Protein AF-X1NJ96-F1 (afdb_monomer_lite)

Organism: NCBI:txid412755

Structure (mmCIF, N/CA/C/O backbone):
data_AF-X1NJ96-F1
#
_entry.id   AF-X1NJ96-F1
#
loop_
_atom_site.group_PDB
_atom_site.id
_atom_site.type_symbol
_atom_site.label_atom_id
_atom_site.label_alt_id
_atom_site.label_comp_id
_atom_site.label_asym_id
_atom_site.label_entity_id
_atom_site.label_seq_id
_atom_site.pdbx_PDB_ins_code
_atom_site.Cartn_x
_atom_site.Cartn_y
_atom_site.Cartn_z
_atom_site.occupancy
_atom_site.B_iso_or_equiv
_atom_site.auth_seq_id
_atom_site.auth_comp_id
_atom_site.auth_asym_id
_atom_site.auth_atom_id
_atom_site.pdbx_PDB_model_num
ATOM 1 N N . VAL A 1 1 ? -12.230 6.210 7.626 1.00 79.31 1 VAL A N 1
ATOM 2 C CA . VAL A 1 1 ? 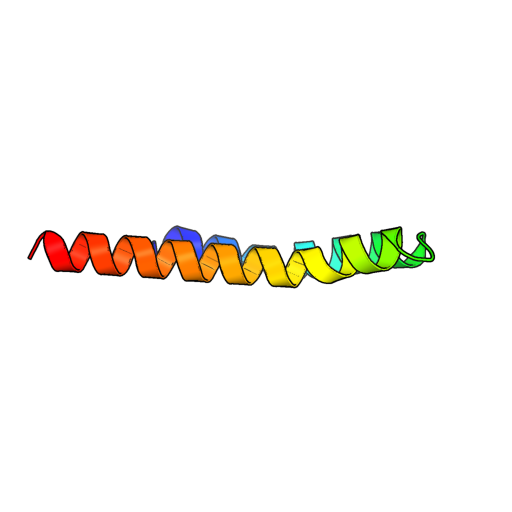-10.888 5.585 7.704 1.00 79.31 1 VAL A CA 1
ATOM 3 C C . VAL A 1 1 ? -10.847 4.188 7.088 1.00 79.31 1 VAL A C 1
ATOM 5 O O . VAL A 1 1 ? -9.998 3.961 6.248 1.00 79.31 1 VAL A O 1
ATOM 8 N N . VAL A 1 2 ? -11.778 3.280 7.420 1.00 82.50 2 VAL A N 1
ATOM 9 C CA . VAL A 1 2 ? -11.745 1.875 6.959 1.00 82.50 2 VAL A CA 1
ATOM 10 C C . VAL A 1 2 ? -11.819 1.753 5.436 1.00 82.50 2 VAL A C 1
ATOM 12 O O . VAL A 1 2 ? -10.977 1.095 4.844 1.00 82.50 2 VAL A O 1
ATOM 15 N N . VAL A 1 3 ? -12.751 2.457 4.787 1.00 87.19 3 VAL A N 1
ATOM 16 C CA . VAL A 1 3 ? -12.837 2.491 3.313 1.00 87.19 3 VAL A CA 1
ATOM 17 C C . VAL A 1 3 ? -11.548 3.038 2.692 1.00 87.19 3 VAL A C 1
ATOM 19 O O . VAL A 1 3 ? -11.062 2.497 1.709 1.00 87.19 3 VAL A O 1
AT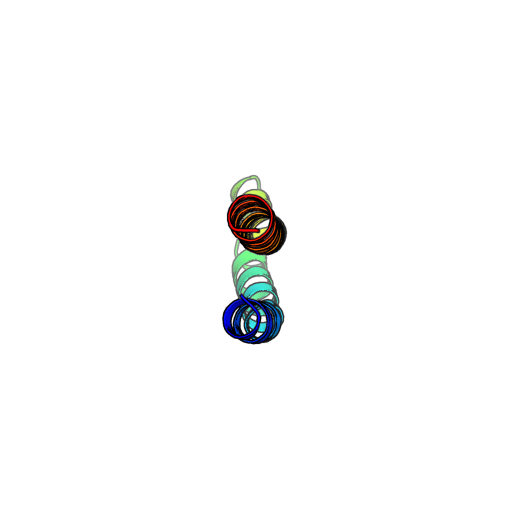OM 22 N N . LEU A 1 4 ? -10.956 4.070 3.300 1.00 87.19 4 LEU A N 1
ATOM 23 C CA . LEU A 1 4 ? -9.716 4.691 2.828 1.00 87.19 4 LEU A CA 1
ATOM 24 C C . LEU A 1 4 ? -8.521 3.738 2.977 1.00 87.19 4 LEU A C 1
ATOM 26 O O . LEU A 1 4 ? -7.676 3.689 2.093 1.00 87.19 4 LEU A O 1
ATOM 30 N N . LEU A 1 5 ? -8.491 2.929 4.040 1.00 88.31 5 LEU A N 1
ATOM 31 C CA . LEU A 1 5 ? -7.502 1.869 4.214 1.00 88.31 5 LEU A CA 1
ATOM 32 C C . LEU A 1 5 ? -7.681 0.750 3.192 1.00 88.31 5 LEU A C 1
ATOM 34 O O . LEU A 1 5 ? -6.698 0.366 2.583 1.00 88.31 5 LEU A O 1
ATOM 38 N N . ILE A 1 6 ? -8.905 0.261 2.975 1.00 90.69 6 ILE A N 1
ATOM 39 C CA . ILE A 1 6 ? -9.181 -0.816 2.009 1.00 90.69 6 ILE A CA 1
ATOM 40 C C . ILE A 1 6 ? -8.800 -0.380 0.593 1.00 90.69 6 ILE A C 1
ATOM 42 O O . ILE A 1 6 ? -8.102 -1.100 -0.112 1.00 90.69 6 ILE A O 1
ATOM 46 N N . VAL A 1 7 ? -9.235 0.811 0.180 1.00 92.81 7 VAL A N 1
ATOM 47 C CA . VAL A 1 7 ? -8.896 1.351 -1.141 1.00 92.81 7 VAL A CA 1
ATOM 48 C C . VAL A 1 7 ? -7.397 1.647 -1.222 1.00 92.81 7 VAL A C 1
ATOM 50 O O . VAL A 1 7 ? -6.761 1.296 -2.208 1.00 92.81 7 VAL A O 1
ATOM 53 N N . GLY A 1 8 ? -6.809 2.234 -0.177 1.00 88.31 8 GLY A N 1
ATOM 54 C CA . GLY A 1 8 ? -5.386 2.561 -0.145 1.00 88.31 8 GLY A CA 1
ATOM 55 C C . GLY A 1 8 ? -4.478 1.331 -0.227 1.00 88.31 8 GLY A C 1
ATOM 56 O O . GLY A 1 8 ? -3.510 1.321 -0.982 1.00 88.31 8 GLY A O 1
ATOM 57 N N . THR A 1 9 ? -4.807 0.252 0.485 1.00 90.19 9 THR A N 1
ATOM 58 C CA . THR A 1 9 ? -4.043 -1.001 0.407 1.00 90.19 9 THR A CA 1
ATOM 59 C C . THR A 1 9 ? -4.290 -1.749 -0.900 1.00 90.19 9 THR A C 1
ATOM 61 O O . THR A 1 9 ? -3.361 -2.367 -1.412 1.00 90.19 9 THR A O 1
ATOM 64 N N . ALA A 1 10 ? -5.490 -1.657 -1.483 1.00 92.25 10 ALA A N 1
ATOM 65 C CA . ALA A 1 10 ? -5.791 -2.248 -2.787 1.00 92.25 10 ALA A CA 1
ATOM 66 C C . ALA A 1 10 ? -5.041 -1.566 -3.945 1.00 92.25 10 ALA A C 1
ATOM 68 O O . ALA A 1 10 ? -4.710 -2.219 -4.931 1.00 92.25 10 ALA A O 1
ATOM 69 N N . VAL A 1 11 ? -4.752 -0.266 -3.827 1.00 93.31 11 VAL A N 1
ATOM 70 C CA . VAL A 1 11 ? -4.011 0.504 -4.843 1.00 93.31 11 VAL A CA 1
ATOM 71 C C . VAL A 1 11 ? -2.490 0.354 -4.691 1.00 93.31 11 VAL A C 1
ATOM 73 O O . VAL A 1 11 ? -1.756 0.555 -5.657 1.00 93.31 11 VAL A O 1
ATOM 76 N N . LEU A 1 12 ? -1.994 -0.062 -3.521 1.00 91.56 12 LEU A N 1
ATOM 77 C CA . LEU A 1 12 ? -0.566 -0.283 -3.268 1.00 91.56 12 LEU A CA 1
ATOM 78 C C . LEU A 1 12 ? 0.155 -1.150 -4.328 1.00 91.56 12 LEU A C 1
ATOM 80 O O . LEU A 1 12 ? 1.203 -0.706 -4.799 1.00 91.56 12 LEU A O 1
ATOM 84 N N . PRO A 1 13 ? -0.353 -2.329 -4.752 1.00 93.94 13 PRO A N 1
ATOM 85 C CA . PRO A 1 13 ? 0.298 -3.116 -5.805 1.00 93.94 13 PRO A CA 1
ATOM 86 C C . PRO A 1 13 ? 0.412 -2.350 -7.130 1.00 93.94 13 PRO A C 1
ATOM 88 O O . PRO A 1 13 ? 1.458 -2.387 -7.765 1.00 93.94 13 PRO A O 1
ATOM 91 N N . ILE A 1 14 ? -0.606 -1.565 -7.495 1.00 94.75 14 ILE A N 1
ATOM 92 C CA . ILE A 1 14 ? -0.604 -0.750 -8.721 1.00 94.75 14 ILE A CA 1
ATOM 93 C C . ILE A 1 14 ? 0.520 0.294 -8.671 1.00 94.75 14 ILE A C 1
ATOM 95 O O . ILE A 1 14 ? 1.201 0.537 -9.668 1.00 94.75 14 ILE A O 1
ATOM 99 N N . ILE A 1 15 ? 0.733 0.910 -7.504 1.00 92.19 15 ILE A N 1
ATOM 100 C CA . ILE A 1 15 ? 1.815 1.878 -7.294 1.00 92.19 15 ILE A CA 1
ATOM 101 C C . ILE A 1 15 ? 3.174 1.191 -7.415 1.00 92.19 15 ILE A C 1
ATOM 103 O O . ILE A 1 15 ? 4.054 1.728 -8.081 1.00 92.19 15 ILE A O 1
ATOM 107 N N . ILE A 1 16 ? 3.344 0.014 -6.807 1.00 93.38 16 ILE A N 1
ATOM 108 C CA . ILE A 1 16 ? 4.601 -0.746 -6.868 1.00 93.38 16 ILE A CA 1
ATOM 109 C C . ILE A 1 16 ? 4.932 -1.120 -8.318 1.00 93.38 16 ILE A C 1
ATOM 111 O O . ILE A 1 16 ? 6.052 -0.867 -8.761 1.00 93.38 16 ILE A O 1
ATOM 115 N N . ASP A 1 17 ? 3.958 -1.627 -9.074 1.00 94.06 17 ASP A N 1
ATOM 116 C CA . ASP A 1 17 ? 4.145 -1.994 -10.481 1.00 94.06 17 ASP A CA 1
ATOM 117 C C . ASP A 1 17 ? 4.477 -0.771 -11.348 1.00 94.06 17 ASP A C 1
ATOM 119 O O . ASP A 1 17 ? 5.386 -0.809 -12.180 1.00 94.06 17 ASP A O 1
ATOM 123 N N . SER A 1 18 ? 3.793 0.352 -11.112 1.00 92.69 18 SER A N 1
ATOM 124 C CA . SER A 1 18 ? 4.045 1.609 -11.830 1.00 92.69 18 SER A CA 1
ATOM 125 C C . SER A 1 18 ? 5.439 2.170 -11.533 1.00 92.69 18 SER A C 1
ATOM 127 O O . SER A 1 18 ? 6.134 2.635 -12.438 1.00 92.69 18 SER A O 1
ATOM 129 N N . VAL A 1 19 ? 5.870 2.101 -10.270 1.00 93.06 19 VAL A N 1
ATOM 130 C CA . VAL A 1 19 ? 7.205 2.518 -9.822 1.00 93.06 19 VAL A CA 1
ATOM 131 C C . VAL A 1 19 ? 8.278 1.613 -10.418 1.00 93.06 19 VAL A C 1
ATOM 133 O O . VAL A 1 19 ? 9.288 2.124 -10.891 1.00 93.06 19 VAL A O 1
ATOM 136 N N . ALA A 1 20 ? 8.057 0.298 -10.469 1.00 91.56 20 ALA A N 1
ATOM 137 C CA . ALA A 1 20 ? 8.989 -0.645 -11.083 1.00 91.56 20 ALA A CA 1
ATOM 138 C C . ALA A 1 20 ? 9.140 -0.410 -12.596 1.00 91.56 20 ALA A C 1
ATOM 140 O O . ALA A 1 20 ? 10.260 -0.369 -13.109 1.00 91.56 20 ALA A O 1
ATOM 141 N N . ALA A 1 21 ? 8.028 -0.191 -13.304 1.00 92.50 21 ALA A N 1
ATOM 142 C CA . ALA A 1 21 ? 8.041 0.109 -14.734 1.00 92.50 21 ALA A CA 1
ATOM 143 C C . ALA A 1 21 ? 8.762 1.433 -15.040 1.00 92.50 21 ALA A C 1
ATOM 145 O O . ALA A 1 21 ? 9.588 1.502 -15.952 1.00 92.50 21 ALA A O 1
ATOM 146 N N . ALA A 1 22 ? 8.495 2.476 -14.248 1.00 88.12 22 ALA A N 1
ATOM 147 C CA . ALA A 1 22 ? 9.190 3.750 -14.378 1.00 88.12 22 ALA A CA 1
ATOM 148 C C . ALA A 1 22 ? 10.681 3.600 -14.043 1.00 88.12 22 ALA A C 1
ATOM 150 O O . ALA A 1 22 ? 11.536 4.018 -14.819 1.00 88.12 22 ALA A O 1
ATOM 151 N N . SER A 1 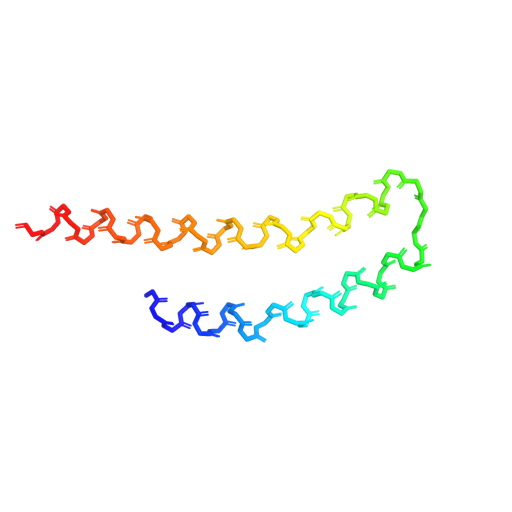23 ? 11.019 2.952 -12.927 1.00 88.31 23 SER A N 1
ATOM 152 C CA . SER A 1 23 ? 12.397 2.868 -12.444 1.00 88.31 23 SER A CA 1
ATOM 153 C C . SER A 1 23 ? 13.316 2.045 -13.349 1.00 88.31 23 SER A C 1
ATOM 155 O O . SER A 1 23 ? 14.521 2.289 -13.348 1.00 88.31 23 SER A O 1
ATOM 157 N N . ALA A 1 24 ? 12.771 1.143 -14.172 1.00 89.25 24 ALA A N 1
ATOM 158 C CA . ALA A 1 24 ? 13.517 0.435 -15.214 1.00 89.25 24 ALA A CA 1
ATOM 159 C C . ALA A 1 24 ? 14.054 1.363 -16.322 1.00 89.25 24 ALA A C 1
ATOM 161 O O . ALA A 1 24 ? 15.037 1.032 -16.981 1.00 89.25 24 ALA A O 1
ATOM 162 N N . SER A 1 25 ? 13.429 2.528 -16.516 1.00 87.31 25 SER A N 1
ATOM 163 C CA . SER A 1 25 ? 13.803 3.506 -17.546 1.00 87.31 25 SER A CA 1
ATOM 164 C C . SER A 1 25 ? 14.648 4.666 -17.006 1.00 87.31 25 SER A C 1
ATOM 166 O O . SER A 1 25 ? 15.062 5.533 -17.774 1.00 87.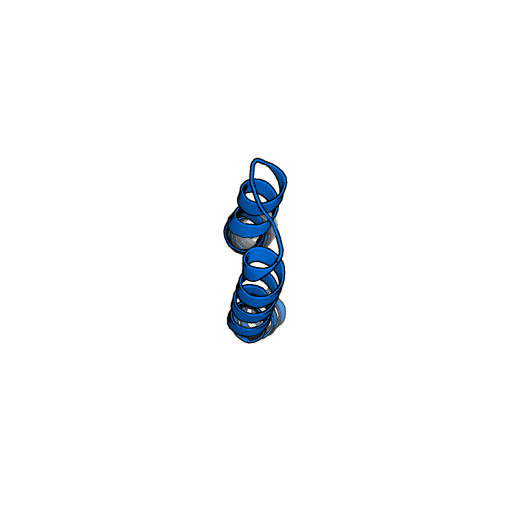31 25 SER A O 1
ATOM 168 N N . LEU A 1 26 ? 14.897 4.714 -15.691 1.00 90.00 26 LEU A N 1
ATOM 169 C CA . LEU A 1 26 ? 15.625 5.798 -15.030 1.00 90.00 26 LEU A CA 1
ATOM 170 C C . LEU A 1 26 ? 16.964 5.323 -14.453 1.00 90.00 26 LEU A C 1
ATOM 172 O O . LEU A 1 26 ? 17.122 4.182 -14.027 1.00 90.00 26 LEU A O 1
ATOM 176 N N . THR A 1 27 ? 17.929 6.239 -14.375 1.00 89.19 27 THR A N 1
ATOM 177 C CA . THR A 1 27 ? 19.244 6.005 -13.761 1.00 89.19 27 THR A CA 1
ATOM 178 C C . THR A 1 27 ? 19.593 7.106 -12.754 1.00 89.19 27 THR A C 1
ATOM 180 O O . THR A 1 27 ? 19.007 8.191 -12.749 1.00 89.19 27 THR A O 1
ATOM 183 N N . GLY A 1 28 ? 20.541 6.815 -11.856 1.00 87.69 28 GLY A N 1
ATOM 184 C CA . GLY A 1 28 ? 21.054 7.781 -10.880 1.00 87.69 28 GLY A CA 1
ATOM 185 C C . GLY A 1 28 ? 20.011 8.254 -9.859 1.00 87.69 28 GLY A C 1
ATOM 186 O O . GLY A 1 28 ? 19.145 7.494 -9.432 1.00 87.69 28 GLY A O 1
ATOM 187 N N . ALA A 1 29 ? 20.097 9.527 -9.458 1.00 86.00 29 ALA A N 1
ATOM 188 C CA . ALA A 1 29 ? 19.266 10.102 -8.395 1.00 86.00 29 ALA A CA 1
ATOM 189 C C . ALA A 1 29 ? 17.756 10.036 -8.687 1.00 86.00 29 ALA A C 1
ATOM 191 O O . ALA A 1 29 ? 16.953 9.889 -7.768 1.00 86.00 29 ALA A O 1
ATOM 192 N N . ALA A 1 30 ? 17.366 10.104 -9.961 1.00 85.38 30 ALA A N 1
ATOM 193 C CA . ALA A 1 30 ? 15.963 10.084 -10.354 1.00 85.38 30 ALA A CA 1
ATOM 194 C C . ALA A 1 30 ? 15.320 8.697 -10.152 1.00 85.38 30 ALA A C 1
ATOM 196 O O . ALA A 1 30 ? 14.156 8.614 -9.760 1.00 85.38 30 ALA A O 1
ATOM 197 N N . LYS A 1 31 ? 16.092 7.611 -10.311 1.00 87.94 31 LYS A N 1
ATOM 198 C CA . LYS A 1 31 ? 15.645 6.257 -9.952 1.00 87.94 31 LYS A CA 1
ATOM 199 C C . LYS A 1 31 ? 15.397 6.139 -8.449 1.00 87.94 31 LYS A C 1
ATOM 201 O O . LYS A 1 31 ? 14.333 5.683 -8.043 1.00 87.94 31 LYS A O 1
ATOM 206 N N . THR A 1 32 ? 16.333 6.624 -7.634 1.00 88.50 32 THR A N 1
ATOM 207 C CA . THR A 1 32 ? 16.198 6.598 -6.173 1.00 88.50 32 THR A CA 1
ATOM 208 C C . THR A 1 32 ? 14.952 7.349 -5.706 1.00 88.50 32 THR A C 1
ATOM 210 O O . THR A 1 32 ? 14.221 6.848 -4.860 1.00 88.50 32 THR A O 1
ATOM 213 N N . MET A 1 33 ? 14.661 8.525 -6.275 1.00 89.38 33 MET A N 1
ATOM 214 C CA . MET A 1 33 ? 13.462 9.292 -5.910 1.00 89.38 33 MET A CA 1
ATOM 215 C C . MET A 1 33 ? 12.161 8.535 -6.206 1.00 89.38 33 MET A C 1
ATOM 2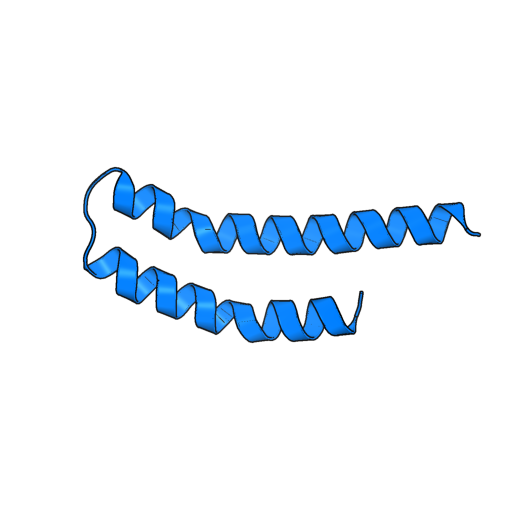17 O O . MET A 1 33 ? 11.241 8.578 -5.391 1.00 89.38 33 MET A O 1
ATOM 221 N N . ILE A 1 34 ? 12.089 7.827 -7.338 1.00 92.06 34 ILE A N 1
ATOM 222 C CA . ILE A 1 34 ? 10.916 7.026 -7.709 1.00 92.06 34 ILE A CA 1
ATOM 223 C C . ILE A 1 34 ? 10.785 5.775 -6.832 1.00 92.06 34 ILE A C 1
ATOM 225 O O . ILE A 1 34 ? 9.686 5.476 -6.365 1.00 92.06 34 ILE A O 1
ATOM 229 N N . ASP A 1 35 ? 11.892 5.097 -6.527 1.00 91.25 35 ASP A N 1
ATOM 230 C CA . ASP A 1 35 ? 11.894 3.905 -5.669 1.00 91.25 35 ASP A CA 1
ATOM 231 C C . ASP A 1 35 ? 11.439 4.215 -4.221 1.00 91.25 35 ASP A C 1
ATOM 233 O O . ASP A 1 35 ? 10.973 3.322 -3.515 1.00 91.25 35 ASP A O 1
ATOM 237 N N . LEU A 1 36 ? 11.505 5.480 -3.776 1.00 93.38 36 LEU A N 1
ATOM 238 C CA . LEU A 1 36 ? 10.992 5.920 -2.468 1.00 93.38 36 LEU A CA 1
ATOM 239 C C . LEU A 1 36 ? 9.473 6.184 -2.438 1.00 93.38 36 LEU A C 1
ATOM 241 O O . LEU A 1 36 ? 8.892 6.267 -1.352 1.00 93.38 36 LEU A O 1
ATOM 245 N N . ILE A 1 37 ? 8.805 6.319 -3.588 1.00 94.06 37 ILE A N 1
ATOM 246 C CA . ILE A 1 37 ? 7.371 6.655 -3.661 1.00 94.06 37 ILE A CA 1
ATOM 247 C C . ILE A 1 37 ? 6.486 5.658 -2.885 1.00 94.06 37 ILE A C 1
ATOM 249 O O . ILE A 1 37 ? 5.636 6.116 -2.113 1.00 94.06 37 ILE A O 1
ATOM 253 N N . PRO A 1 38 ? 6.672 4.325 -3.001 1.00 93.62 38 PRO A N 1
ATOM 254 C CA . PRO A 1 38 ? 5.862 3.366 -2.252 1.00 93.62 38 PRO A CA 1
ATOM 255 C C . PRO A 1 38 ? 5.998 3.545 -0.735 1.00 93.62 38 PRO A C 1
ATOM 257 O O . PRO A 1 38 ? 5.013 3.436 -0.005 1.00 93.62 38 PRO A O 1
ATOM 260 N N . LEU A 1 39 ? 7.200 3.881 -0.255 1.00 92.31 39 LEU A N 1
ATOM 261 C CA . LEU A 1 39 ? 7.453 4.113 1.165 1.00 92.31 39 LEU A CA 1
ATOM 262 C C . LEU A 1 39 ? 6.688 5.342 1.674 1.00 92.31 39 LEU A C 1
ATOM 264 O O . LEU A 1 39 ? 6.002 5.261 2.694 1.00 92.31 39 LEU A O 1
ATOM 268 N N . PHE A 1 40 ? 6.748 6.465 0.952 1.00 93.62 40 PHE A N 1
ATOM 269 C CA . PHE A 1 40 ? 6.002 7.672 1.324 1.00 93.62 40 PHE A CA 1
ATOM 270 C C . PHE A 1 40 ? 4.489 7.451 1.312 1.00 93.62 40 PHE A C 1
ATOM 272 O O . PHE A 1 40 ? 3.786 7.960 2.187 1.00 93.62 40 PHE A O 1
ATOM 279 N N . TYR A 1 41 ? 3.989 6.653 0.368 1.00 93.62 41 TYR A N 1
ATOM 280 C CA . TYR A 1 41 ? 2.575 6.307 0.294 1.00 93.62 41 TYR A CA 1
ATOM 281 C C . TYR A 1 41 ? 2.095 5.541 1.539 1.00 93.62 41 TYR A C 1
ATOM 283 O O . TYR A 1 41 ? 1.077 5.896 2.137 1.00 93.62 41 TYR A O 1
ATOM 291 N N . VAL A 1 42 ? 2.857 4.540 1.991 1.00 93.25 42 VAL A N 1
ATOM 292 C CA . VAL A 1 42 ? 2.530 3.776 3.209 1.00 93.25 42 VAL A CA 1
ATOM 293 C C . VAL A 1 42 ? 2.579 4.664 4.457 1.00 93.25 42 VAL A C 1
ATOM 295 O O . VAL A 1 42 ? 1.689 4.580 5.306 1.00 93.25 42 VAL A O 1
ATOM 298 N N . ILE A 1 43 ? 3.567 5.560 4.559 1.00 93.94 43 ILE A N 1
ATOM 299 C CA . ILE A 1 43 ? 3.655 6.525 5.668 1.00 93.94 43 ILE A CA 1
ATOM 300 C C . ILE A 1 43 ? 2.426 7.445 5.687 1.00 93.94 43 ILE A C 1
ATOM 302 O O . ILE A 1 43 ? 1.851 7.676 6.752 1.00 93.94 43 ILE A O 1
ATOM 306 N N . ALA A 1 44 ? 1.979 7.932 4.527 1.00 92.19 44 ALA A N 1
ATOM 307 C CA . ALA A 1 44 ? 0.788 8.772 4.430 1.00 92.19 44 ALA A CA 1
ATOM 308 C C . ALA A 1 44 ? -0.478 8.040 4.908 1.00 92.19 44 ALA A C 1
ATOM 310 O O . ALA A 1 44 ? -1.277 8.615 5.652 1.00 92.19 44 ALA A O 1
ATOM 311 N N . LEU A 1 45 ? -0.637 6.759 4.550 1.00 92.06 45 LEU A N 1
ATOM 312 C CA . LEU A 1 45 ? -1.744 5.935 5.043 1.00 92.06 45 LEU A CA 1
ATOM 313 C C . LEU A 1 45 ? -1.697 5.766 6.567 1.00 92.06 45 LEU A C 1
ATOM 315 O O . LEU A 1 45 ? -2.723 5.934 7.227 1.00 92.06 45 LEU A O 1
ATOM 319 N N . LEU A 1 46 ? -0.522 5.499 7.143 1.00 91.25 46 LEU A N 1
ATOM 320 C CA . LEU A 1 46 ? -0.359 5.390 8.598 1.00 91.25 46 LEU A CA 1
ATOM 321 C C . LEU A 1 46 ? -0.715 6.698 9.312 1.00 91.25 46 LEU A C 1
ATOM 323 O O . LEU A 1 46 ? -1.473 6.683 10.283 1.00 91.25 46 LEU A O 1
ATOM 327 N N . LEU A 1 47 ? -0.228 7.834 8.811 1.00 92.50 47 LEU A N 1
ATOM 328 C CA . LEU A 1 47 ? -0.539 9.148 9.376 1.00 92.50 47 LEU A CA 1
ATOM 329 C C . LEU A 1 47 ? -2.038 9.457 9.319 1.00 92.50 47 LEU A C 1
ATOM 331 O O . LEU A 1 47 ? -2.588 9.969 10.294 1.00 92.50 47 LEU A O 1
ATOM 335 N N . ALA A 1 48 ? -2.719 9.096 8.228 1.00 89.62 48 ALA A N 1
ATOM 336 C CA . ALA A 1 48 ? -4.166 9.268 8.107 1.00 89.62 48 ALA A CA 1
ATOM 337 C C . ALA A 1 48 ? -4.938 8.463 9.170 1.00 89.62 48 ALA A C 1
ATOM 339 O O . ALA A 1 48 ? -5.916 8.956 9.740 1.00 89.62 48 ALA A O 1
ATOM 340 N N . VAL A 1 49 ? -4.482 7.244 9.477 1.00 90.88 49 VAL A N 1
ATOM 341 C CA . VAL A 1 49 ? -5.072 6.409 10.536 1.00 90.88 49 VAL A CA 1
ATOM 342 C C . VAL A 1 49 ? -4.803 6.991 11.916 1.00 90.88 49 VAL A C 1
ATOM 344 O O . VAL A 1 49 ? -5.731 7.089 12.717 1.00 90.88 49 VAL A O 1
ATOM 347 N N . ILE A 1 50 ? -3.567 7.415 12.187 1.00 91.50 50 ILE A N 1
ATOM 348 C CA . ILE A 1 50 ? -3.182 8.019 13.468 1.00 91.50 50 ILE A CA 1
ATOM 349 C C . ILE A 1 50 ? -3.990 9.295 13.716 1.00 91.50 50 ILE A C 1
ATOM 351 O O . ILE A 1 50 ? -4.566 9.459 14.791 1.00 91.50 50 ILE A O 1
ATOM 355 N N . TYR A 1 51 ? -4.092 10.172 12.715 1.00 90.06 51 TYR A N 1
ATOM 356 C CA . TYR A 1 51 ? -4.874 11.401 12.815 1.00 90.06 51 TYR A CA 1
ATOM 357 C C . TYR A 1 51 ? -6.345 11.110 13.134 1.00 90.06 51 TYR A C 1
ATOM 359 O O . TYR A 1 51 ? -6.919 11.710 14.046 1.00 90.06 51 TYR A O 1
ATOM 367 N N . TRP A 1 52 ? -6.944 10.142 12.437 1.00 89.94 52 TRP A N 1
ATOM 368 C CA . TRP A 1 52 ? -8.317 9.724 12.708 1.00 89.94 52 TRP A CA 1
ATOM 369 C C . TRP A 1 52 ? -8.486 9.128 14.114 1.00 89.94 52 TRP A C 1
ATOM 371 O O . TRP A 1 52 ? -9.454 9.458 14.805 1.00 89.94 52 TRP A O 1
ATOM 381 N N . ALA A 1 53 ? -7.549 8.287 14.560 1.00 88.06 53 ALA A N 1
ATOM 382 C CA . ALA A 1 53 ? -7.583 7.669 15.882 1.00 88.06 53 ALA A CA 1
ATOM 383 C C . ALA A 1 53 ? -7.509 8.724 16.997 1.00 88.06 53 ALA A C 1
ATOM 385 O O . ALA A 1 53 ? -8.314 8.690 17.926 1.00 88.06 53 ALA A O 1
ATOM 386 N N . ILE A 1 54 ? -6.611 9.708 16.869 1.00 91.81 54 ILE A N 1
ATOM 387 C CA . ILE A 1 54 ? -6.496 10.826 17.817 1.00 91.81 54 ILE A CA 1
ATOM 388 C C . ILE A 1 54 ? -7.770 11.676 17.810 1.00 91.81 54 ILE A C 1
ATOM 390 O O . ILE A 1 54 ? -8.281 12.018 18.875 1.00 91.81 54 ILE A O 1
ATOM 394 N N . GLY A 1 55 ? -8.307 12.006 16.631 1.00 88.62 55 GLY A N 1
ATOM 395 C CA . GLY A 1 55 ? -9.551 12.773 16.517 1.00 88.62 55 GLY A CA 1
ATOM 396 C C . GLY A 1 55 ? -10.733 12.072 17.190 1.00 88.62 55 GLY A C 1
ATOM 397 O O . GLY A 1 55 ? -11.491 12.707 17.921 1.00 88.62 55 GLY A O 1
ATOM 398 N N . THR A 1 56 ? -10.833 10.753 17.014 1.00 85.88 56 THR A N 1
ATOM 399 C CA . THR A 1 56 ? -11.860 9.913 17.651 1.00 85.88 56 THR A CA 1
ATOM 400 C C . THR A 1 56 ? -11.658 9.815 19.166 1.00 85.88 56 THR A C 1
ATOM 402 O O . THR A 1 56 ? -12.626 9.842 19.919 1.00 85.88 56 THR A O 1
ATOM 405 N N . ALA A 1 57 ? -10.410 9.739 19.635 1.00 80.94 57 ALA A N 1
ATOM 406 C CA . ALA A 1 57 ? -10.094 9.710 21.062 1.00 80.94 57 ALA A CA 1
ATOM 407 C C . ALA A 1 57 ? -10.401 11.040 21.766 1.00 80.94 57 ALA A C 1
ATOM 409 O O . ALA A 1 57 ? -10.793 11.026 22.921 1.00 80.94 57 ALA A O 1
ATOM 410 N N . LYS A 1 58 ? -10.253 12.180 21.079 1.00 75.62 58 LYS A N 1
ATOM 411 C CA . LYS A 1 58 ? -10.602 13.507 21.619 1.00 75.62 58 LYS A CA 1
ATOM 412 C C . LYS A 1 58 ? -12.103 13.810 21.621 1.00 75.62 58 LYS A C 1
ATOM 414 O O . LYS A 1 58 ? -12.518 14.761 22.270 1.00 75.62 58 LYS A O 1
ATOM 419 N N . THR A 1 59 ? -12.892 13.074 20.840 1.00 66.12 59 THR A N 1
ATOM 420 C CA . THR A 1 59 ? -14.358 13.227 20.771 1.00 66.12 59 THR A CA 1
ATOM 421 C C . THR A 1 59 ? -15.105 12.285 21.717 1.00 66.12 59 THR A C 1
ATOM 423 O O . THR A 1 59 ? -16.332 12.350 21.780 1.00 66.12 59 THR A O 1
ATOM 426 N N . LYS A 1 60 ? -14.384 11.429 22.448 1.00 50.88 60 LYS A N 1
ATOM 427 C CA . LYS A 1 60 ? -14.891 10.612 23.555 1.00 50.88 60 LYS A CA 1
ATOM 428 C C . LYS A 1 60 ? -14.421 11.193 24.880 1.00 50.88 60 LYS A C 1
ATOM 430 O O . LYS A 1 60 ? -15.185 11.035 25.852 1.00 50.88 60 LYS A O 1
#

Secondary structure (DSSP, 8-state):
-HHHHHH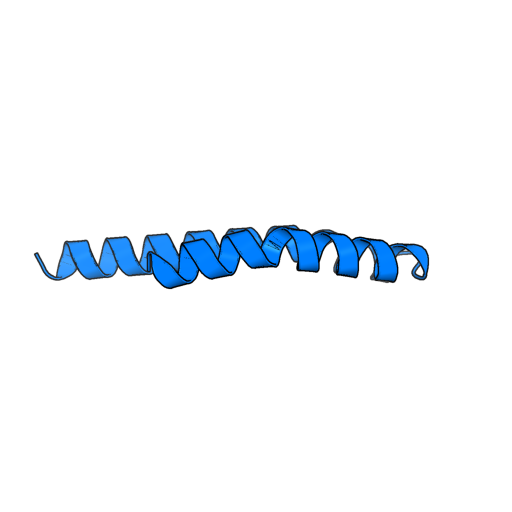HHHHHHHHHHHHHHHHTT--THHHHHHHTHHHHHHHHHHHHHHHHHHHHHHT-

Sequence (60 aa):
VVVLLIVGTAVLPIIIDSVAAASASLTGAAKTMIDLIPLFYVIALLLAVIYWAIGTAKTK

Radius of gyration: 15.1 Å; chains: 1; bounding box: 36×17×41 Å

Foldseek 3Di:
DVVCVVVLVVCLVVLVVVLVVVLVVDDDPVSVVSVCVSVVSVVVVVVVVVVVVVVVVVVD

pLDDT: mean 88.96, std 6.9, range [50.88, 94.75]